Protein AF-A0A8H5CAG0-F1 (afdb_monomer_lite)

Sequence (163 aa):
MFRTSPNSLLPPVNPNTALFPCSSTKTSVSRGDNTHIPTYHGSLNATKATHLHVRHNNLSPNNLLMSYRDNNGNLKVMTKSYFLSLCNDISSREGYPHFTGHSFCIGGMTLLLQDSVDPEYVKMYGRWKSSTFTRYWRDLHTCASVHIDRVYTCKHLHQRLSA

Organism: NCBI:txid182062

pLDDT: mean 79.09, std 13.26, range [45.91, 96.75]

InterPro domains:
  IPR011010 DNA breaking-rejoining enzyme, catalytic core [SSF56349] (50-139)
  IPR013762 Integrase-like, catalytic domain superfamily [G3DSA:1.10.443.10] (13-142)

Secondary structure (DSSP, 8-state):
-----TT--EEEEETTEEEEEES-BTTBSSS-EEEEEE--SGGG-HHHHHHHHHHHTT--TTS-TTEEE-TT--EEE--HHHHHHHHHHHHHHTTPPPPPHHHHHHHHHHHHHHTT--HHHHHHHTT-SSGGGGGG---HHHHHHHHHHHHHHHHHHHHHH--

Foldseek 3Di:
DFFFFLPQFDPAPDPFKIWGWTCADPVGRHPIDIAIDTQDPDPPGPVVVLVCQCVQQVGGRNDGSQWHQDPVRDIDHQDQVNVQVVVQVVCVVVVHDRDDPVNVLLVVLQVCLLVVNDQVVSCVNSVPPDVPVVVSHDPVVSSVVSNVVVVVVVVVVVVVVVD

Structure (mmCIF, N/CA/C/O backbone):
data_AF-A0A8H5CAG0-F1
#
_entry.id   AF-A0A8H5CAG0-F1
#
loop_
_atom_site.group_PDB
_atom_site.id
_atom_site.type_symbol
_atom_site.label_atom_id
_atom_site.label_alt_id
_atom_site.label_comp_id
_atom_site.label_asym_id
_atom_site.label_entity_id
_atom_site.label_seq_id
_atom_site.pdbx_PDB_ins_code
_atom_site.Cartn_x
_atom_site.Cartn_y
_atom_site.Cartn_z
_atom_site.occupancy
_atom_site.B_iso_or_equiv
_atom_site.auth_seq_id
_atom_site.auth_comp_id
_atom_site.auth_asym_id
_atom_site.auth_atom_id
_atom_site.pdbx_PDB_model_num
ATOM 1 N N . MET A 1 1 ? 1.355 7.213 11.697 1.00 45.91 1 MET A N 1
ATOM 2 C CA . MET A 1 1 ? 0.071 6.732 11.156 1.00 45.91 1 MET A CA 1
ATOM 3 C C . MET A 1 1 ? -0.633 7.951 10.602 1.00 45.91 1 MET A C 1
ATOM 5 O O . MET A 1 1 ? -0.713 8.934 11.327 1.00 45.91 1 MET A O 1
ATOM 9 N N . PHE A 1 2 ? -0.991 7.946 9.321 1.00 48.00 2 PHE A N 1
ATOM 10 C CA . PHE A 1 2 ? -1.598 9.108 8.675 1.00 48.00 2 PHE A CA 1
ATOM 11 C C . PHE A 1 2 ? -2.962 9.390 9.316 1.00 48.00 2 PHE A C 1
ATOM 13 O O . PHE A 1 2 ? -3.781 8.478 9.435 1.00 48.00 2 PHE A O 1
ATOM 20 N N . ARG A 1 3 ? -3.188 10.622 9.780 1.00 52.09 3 ARG A N 1
ATOM 21 C CA . ARG A 1 3 ? -4.536 11.089 10.120 1.00 52.09 3 ARG A CA 1
ATOM 22 C C . ARG A 1 3 ? -5.111 11.666 8.840 1.00 52.09 3 ARG A C 1
ATOM 24 O O . ARG A 1 3 ? -4.563 12.620 8.306 1.00 52.09 3 ARG A O 1
ATOM 31 N N . THR A 1 4 ? -6.152 11.053 8.305 1.00 57.69 4 THR A N 1
ATOM 32 C CA . THR A 1 4 ? -6.817 11.529 7.092 1.00 57.69 4 THR A CA 1
ATOM 33 C C . THR A 1 4 ? -8.290 11.201 7.146 1.00 57.69 4 THR A C 1
ATOM 35 O O . THR A 1 4 ? -8.676 10.163 7.690 1.00 57.69 4 THR A O 1
ATOM 38 N N . SER A 1 5 ? -9.084 12.106 6.580 1.00 59.94 5 SER A N 1
ATOM 39 C CA . SER A 1 5 ? -10.516 11.919 6.412 1.00 59.94 5 SER A CA 1
ATOM 40 C C . SER A 1 5 ? -10.782 10.872 5.317 1.00 59.94 5 SER A C 1
ATOM 42 O O . SER A 1 5 ? -10.135 10.908 4.276 1.00 59.94 5 SER A O 1
ATOM 44 N N . PRO A 1 6 ? -11.739 9.953 5.492 1.00 56.56 6 PRO A N 1
ATOM 45 C CA . PRO A 1 6 ? -12.150 8.980 4.480 1.00 56.56 6 PRO A CA 1
ATOM 46 C C . PRO A 1 6 ? -12.608 9.608 3.158 1.00 56.56 6 PRO A C 1
ATOM 48 O O . PRO A 1 6 ? -12.436 9.008 2.101 1.00 56.56 6 PRO A O 1
ATOM 51 N N . ASN A 1 7 ? -13.133 10.836 3.212 1.00 54.44 7 ASN A N 1
ATOM 52 C CA . ASN A 1 7 ? -13.652 11.558 2.050 1.00 54.44 7 ASN A CA 1
ATOM 53 C C . ASN A 1 7 ? -12.640 12.528 1.432 1.00 54.44 7 ASN A C 1
ATOM 55 O O . ASN A 1 7 ? -13.011 13.334 0.586 1.00 54.44 7 ASN A O 1
ATOM 59 N N . SER A 1 8 ? -11.365 12.477 1.828 1.00 59.75 8 SER A N 1
ATOM 60 C CA . SER A 1 8 ? -10.363 13.375 1.254 1.00 59.75 8 SER A CA 1
ATOM 61 C C . SER A 1 8 ? -9.879 12.950 -0.134 1.00 59.75 8 SER A C 1
ATOM 63 O O . SER A 1 8 ? -9.095 13.685 -0.710 1.00 59.75 8 SER A O 1
ATOM 65 N N . LEU A 1 9 ? -10.315 11.815 -0.696 1.00 59.31 9 LEU A N 1
ATOM 66 C CA . LEU A 1 9 ? -9.981 11.438 -2.078 1.00 59.31 9 LEU A CA 1
ATOM 67 C C . LEU A 1 9 ? -10.413 12.548 -3.040 1.00 59.31 9 LEU A C 1
ATOM 69 O O . LEU A 1 9 ? -11.599 12.735 -3.304 1.00 59.31 9 LEU A O 1
ATOM 73 N N . LEU A 1 10 ? -9.431 13.292 -3.540 1.00 59.53 10 LEU A N 1
ATOM 74 C CA . LEU A 1 10 ? -9.663 14.312 -4.544 1.00 59.53 10 LEU A CA 1
ATOM 75 C C . LEU A 1 10 ? -9.925 13.623 -5.888 1.00 59.53 10 LEU A C 1
ATOM 77 O O . LEU A 1 10 ? -9.427 12.510 -6.113 1.00 59.53 10 LEU A O 1
ATOM 81 N N . PRO A 1 11 ? -10.694 14.264 -6.787 1.00 55.28 11 PRO A N 1
ATOM 82 C CA . PRO A 1 11 ? -10.903 13.738 -8.126 1.00 55.28 11 PRO A CA 1
ATOM 83 C C . PRO A 1 11 ? -9.557 13.423 -8.801 1.00 55.28 11 PRO A C 1
ATOM 85 O O . PRO A 1 11 ? -8.552 14.088 -8.519 1.00 55.28 11 PRO A O 1
ATOM 88 N N . PRO A 1 12 ? -9.514 12.391 -9.662 1.00 58.47 12 PRO A N 1
ATOM 89 C CA . PRO A 1 12 ? -8.294 12.019 -10.358 1.00 58.47 12 PRO A CA 1
ATOM 90 C C . PRO A 1 12 ? -7.736 13.220 -11.125 1.00 58.47 12 PRO A C 1
ATOM 92 O O . PRO A 1 12 ? -8.451 13.866 -11.886 1.00 58.47 12 PRO A O 1
ATOM 95 N N . VAL A 1 13 ? -6.452 13.522 -10.914 1.00 59.09 13 VAL A N 1
ATOM 96 C CA . VAL A 1 13 ? -5.746 14.611 -11.619 1.00 59.09 13 VAL A CA 1
ATOM 97 C C . VAL A 1 13 ? -5.624 14.280 -13.101 1.00 59.09 13 VAL A C 1
ATOM 99 O O . VAL A 1 13 ? -5.631 15.157 -13.957 1.00 59.09 13 VAL A O 1
ATOM 102 N N . ASN A 1 14 ? -5.504 12.989 -13.395 1.00 65.38 14 ASN A N 1
ATOM 103 C CA . ASN A 1 14 ? -5.540 12.404 -14.722 1.00 65.38 14 ASN A CA 1
ATOM 104 C C . ASN A 1 14 ? -6.076 10.958 -14.593 1.00 65.38 14 ASN A C 1
ATOM 106 O O . ASN A 1 14 ? -6.182 10.460 -13.467 1.00 65.38 14 ASN A O 1
ATOM 110 N N . PRO A 1 15 ? -6.377 10.252 -15.699 1.00 62.59 15 PRO A N 1
ATOM 111 C CA . PRO A 1 15 ? -6.972 8.906 -15.661 1.00 62.59 15 PRO A CA 1
ATOM 112 C C . PRO A 1 15 ? -6.192 7.882 -14.817 1.00 62.59 15 PRO A C 1
ATOM 114 O O . PRO A 1 15 ? -6.764 6.908 -14.328 1.00 62.59 15 PRO A O 1
ATOM 117 N N . ASN A 1 16 ? -4.895 8.133 -14.630 1.00 64.69 16 ASN A N 1
ATOM 118 C CA . ASN A 1 16 ? -3.919 7.232 -14.035 1.00 64.69 16 ASN A CA 1
ATOM 119 C C . ASN A 1 16 ? -3.478 7.666 -12.623 1.00 64.69 16 ASN A C 1
ATOM 121 O O . ASN A 1 16 ? -2.579 7.057 -12.037 1.00 64.69 16 ASN A O 1
ATOM 125 N N . THR A 1 17 ? -4.039 8.742 -12.056 1.00 63.50 17 THR A N 1
ATOM 126 C CA . THR A 1 17 ? -3.564 9.277 -10.773 1.00 63.50 17 THR A CA 1
ATOM 127 C C . THR A 1 17 ? -4.669 9.936 -9.955 1.00 63.50 17 THR A C 1
ATOM 129 O O . THR A 1 17 ? -5.251 10.939 -10.366 1.00 63.50 17 THR A O 1
ATOM 132 N N . ALA A 1 18 ? -4.886 9.431 -8.740 1.00 68.88 18 ALA A N 1
ATOM 133 C CA . ALA A 1 18 ? -5.722 10.062 -7.721 1.00 68.88 18 ALA A CA 1
ATOM 134 C C . ALA A 1 18 ? -4.870 10.837 -6.708 1.00 68.88 18 ALA A C 1
ATOM 136 O O . ALA A 1 18 ? -3.721 10.483 -6.445 1.00 68.88 18 ALA A O 1
ATOM 137 N N . LEU A 1 19 ? -5.437 11.888 -6.119 1.00 66.06 19 LEU A N 1
ATOM 138 C CA . LEU A 1 19 ? -4.789 12.670 -5.070 1.00 66.06 19 LEU A CA 1
ATOM 139 C C . LEU A 1 19 ? -5.379 12.324 -3.704 1.00 66.06 19 LEU A C 1
ATOM 141 O O . LEU A 1 19 ? -6.595 12.318 -3.513 1.00 66.06 19 LEU A O 1
ATOM 145 N N . PHE A 1 20 ? -4.495 12.079 -2.743 1.00 67.19 20 PHE A N 1
ATOM 146 C CA . PHE A 1 20 ? -4.846 11.757 -1.370 1.00 67.19 20 PHE A CA 1
ATOM 147 C C . PHE A 1 20 ? -4.241 12.787 -0.402 1.00 67.19 20 PHE A C 1
ATOM 149 O O . PHE A 1 20 ? -3.051 12.708 -0.074 1.00 67.19 20 PHE A O 1
ATOM 156 N N . PRO A 1 21 ? -5.039 13.751 0.079 1.00 63.44 21 PRO A N 1
ATOM 157 C CA . PRO A 1 21 ? -4.648 14.715 1.088 1.00 63.44 21 PRO A CA 1
ATOM 158 C C . PRO A 1 21 ? -4.348 14.013 2.400 1.00 63.44 21 PRO A C 1
ATOM 160 O O . PRO A 1 21 ? -5.132 13.223 2.929 1.00 63.44 21 PRO A O 1
ATOM 163 N N . CYS A 1 22 ? -3.193 14.343 2.940 1.00 63.06 22 CYS A N 1
ATOM 164 C CA . CYS A 1 22 ? -2.709 13.918 4.224 1.00 63.06 22 CYS A CA 1
ATOM 165 C C . CYS A 1 22 ? -2.726 15.103 5.180 1.00 63.06 22 CYS A C 1
ATOM 167 O O . CYS A 1 22 ? -2.097 16.114 4.889 1.00 63.06 22 CYS A O 1
ATOM 169 N N . SER A 1 23 ? -3.410 15.010 6.325 1.00 53.97 23 SER A N 1
ATOM 170 C CA . SER A 1 23 ? -3.436 16.150 7.254 1.00 53.97 23 SER A CA 1
ATOM 171 C C . SER A 1 23 ? -2.121 16.312 8.021 1.00 53.97 23 SER A C 1
ATOM 173 O O . SER A 1 23 ? -1.829 17.392 8.520 1.00 53.97 23 SER A O 1
ATOM 175 N N . SER A 1 24 ? -1.302 15.256 8.102 1.00 57.06 24 SER A N 1
ATOM 176 C CA . SER A 1 24 ? 0.010 15.295 8.755 1.00 57.06 24 SER A CA 1
ATOM 177 C C . SER A 1 24 ? 0.917 14.152 8.297 1.00 57.06 24 SER A C 1
ATOM 179 O O . SER A 1 24 ? 0.498 12.997 8.190 1.00 57.06 24 SER A O 1
ATOM 181 N N . THR A 1 25 ? 2.197 14.455 8.080 1.00 60.91 25 THR A N 1
ATOM 182 C CA . THR A 1 25 ? 3.231 13.451 7.787 1.00 60.91 25 THR A CA 1
ATOM 183 C C . THR A 1 25 ? 4.247 13.370 8.925 1.00 60.91 25 THR A C 1
ATOM 185 O O . THR A 1 25 ? 4.350 14.273 9.755 1.00 60.91 25 THR A O 1
ATOM 188 N N . LYS A 1 26 ? 5.043 12.289 8.966 1.00 55.31 26 LYS A N 1
ATOM 189 C CA . LYS A 1 26 ? 6.117 12.108 9.967 1.00 55.31 26 LYS A CA 1
ATOM 190 C C . LYS A 1 26 ? 7.114 13.279 9.976 1.00 55.31 26 LYS A C 1
ATOM 192 O O . LYS A 1 26 ? 7.718 13.543 11.007 1.00 55.31 26 LYS A O 1
ATOM 197 N N . THR A 1 27 ? 7.302 13.948 8.841 1.00 50.44 27 THR A N 1
ATOM 198 C CA . THR A 1 27 ? 8.294 15.017 8.652 1.00 50.44 27 THR A CA 1
ATOM 199 C C . THR A 1 27 ? 7.682 16.413 8.568 1.00 50.44 27 THR A C 1
ATOM 201 O O . THR A 1 27 ? 8.418 17.395 8.554 1.00 50.44 27 THR A O 1
ATOM 204 N N . SER A 1 28 ? 6.357 16.536 8.490 1.00 55.62 28 SER A N 1
ATOM 205 C CA . SER A 1 28 ? 5.656 17.821 8.422 1.00 55.62 28 SER A CA 1
ATOM 206 C C . SER A 1 28 ? 4.279 17.669 9.059 1.00 55.62 28 SER A C 1
ATOM 208 O O . SER A 1 28 ? 3.290 17.337 8.408 1.00 55.62 28 SER A O 1
ATOM 210 N N . VAL A 1 29 ? 4.246 17.871 10.376 1.00 56.72 29 VAL A N 1
ATOM 211 C CA . VAL A 1 29 ? 3.042 17.709 11.203 1.00 56.72 29 VAL A CA 1
ATOM 212 C C . VAL A 1 29 ? 2.049 18.860 10.984 1.00 56.72 29 VAL A C 1
ATOM 214 O O . VAL A 1 29 ? 0.854 18.658 11.156 1.00 56.72 29 VAL A O 1
ATOM 217 N N . SER A 1 30 ? 2.522 20.040 10.561 1.00 50.91 30 SER A N 1
ATOM 218 C CA . SER A 1 30 ? 1.726 21.275 10.483 1.00 50.91 30 SER A CA 1
ATOM 219 C C . SER A 1 30 ? 1.259 21.688 9.084 1.00 50.91 30 SER A C 1
ATOM 221 O O . SER A 1 30 ? 0.403 22.560 8.986 1.00 50.91 30 SER A O 1
ATOM 223 N N . ARG A 1 31 ? 1.803 21.117 7.999 1.00 55.06 31 ARG A N 1
ATOM 224 C CA . ARG A 1 31 ? 1.599 21.663 6.640 1.00 55.06 31 ARG A CA 1
ATOM 225 C C . ARG A 1 31 ? 0.644 20.867 5.749 1.00 55.06 31 ARG A C 1
ATOM 227 O O . ARG A 1 31 ? 0.388 21.291 4.628 1.00 55.06 31 ARG A O 1
ATOM 234 N N . GLY A 1 32 ? 0.118 19.741 6.237 1.00 59.25 32 GLY A N 1
ATOM 235 C CA . GLY A 1 32 ? -0.519 18.747 5.373 1.00 59.25 32 GLY A CA 1
ATOM 236 C C . GLY A 1 32 ? 0.421 18.291 4.246 1.00 59.25 32 GLY A C 1
ATOM 237 O O . GLY A 1 32 ? 1.540 18.783 4.105 1.00 59.25 32 GLY A O 1
ATOM 238 N N . ASP A 1 33 ? 0.020 17.299 3.465 1.00 66.75 33 ASP A N 1
ATOM 239 C CA . ASP A 1 33 ? 0.743 16.919 2.252 1.00 66.75 33 ASP A CA 1
ATOM 240 C C . ASP A 1 33 ? -0.173 16.144 1.310 1.00 66.75 33 ASP A C 1
ATOM 242 O O . ASP A 1 33 ? -1.060 15.433 1.765 1.00 66.75 33 ASP A O 1
ATOM 246 N N . ASN A 1 34 ? 0.054 16.217 0.008 1.00 70.06 34 ASN A N 1
ATOM 247 C CA . ASN A 1 34 ? -0.702 15.443 -0.965 1.00 70.06 34 ASN A CA 1
ATOM 248 C C . ASN A 1 34 ? 0.099 14.205 -1.363 1.00 70.06 34 ASN A C 1
ATOM 250 O O . ASN A 1 34 ? 1.269 14.278 -1.721 1.00 70.06 34 ASN A O 1
ATOM 254 N N . THR A 1 35 ? -0.522 13.033 -1.278 1.00 69.81 35 THR A N 1
ATOM 255 C CA . THR A 1 35 ? 0.065 11.785 -1.773 1.00 69.81 35 THR A CA 1
ATOM 256 C C . THR A 1 35 ? -0.660 11.405 -3.043 1.00 69.81 35 THR A C 1
ATOM 258 O O . THR A 1 35 ? -1.877 11.247 -3.021 1.00 69.81 35 THR A O 1
ATOM 261 N N . HIS A 1 36 ? 0.061 11.250 -4.144 1.00 72.44 36 HIS A N 1
ATOM 262 C CA . HIS A 1 36 ? -0.565 10.721 -5.344 1.00 72.44 36 HIS A CA 1
ATOM 263 C C . HIS A 1 36 ? -0.621 9.199 -5.259 1.00 72.44 36 HIS A C 1
ATOM 265 O O . HIS A 1 36 ? 0.328 8.550 -4.816 1.00 72.44 36 HIS A O 1
ATOM 271 N N . ILE A 1 37 ? -1.746 8.647 -5.689 1.00 70.12 37 ILE A N 1
ATOM 272 C CA . ILE A 1 37 ? -1.991 7.217 -5.748 1.00 70.12 37 ILE A CA 1
ATOM 273 C C . ILE A 1 37 ? -2.114 6.846 -7.227 1.00 70.12 37 ILE A C 1
ATOM 275 O O . ILE A 1 37 ? -3.024 7.351 -7.894 1.00 70.12 37 ILE A O 1
ATOM 279 N N . PRO A 1 38 ? -1.225 5.990 -7.755 1.00 69.00 38 PRO A N 1
ATOM 280 C CA . PRO A 1 38 ? -1.388 5.447 -9.098 1.00 69.00 38 PRO A CA 1
ATOM 281 C C . PRO A 1 38 ? -2.687 4.635 -9.175 1.00 69.00 38 PRO A C 1
ATOM 283 O O . PRO A 1 38 ? -2.967 3.796 -8.311 1.00 69.00 38 PRO A O 1
ATOM 286 N N . THR A 1 39 ? -3.497 4.872 -10.204 1.00 67.62 39 THR A N 1
ATOM 287 C CA . THR A 1 39 ? -4.687 4.057 -10.467 1.00 67.62 39 THR A CA 1
ATOM 288 C C . THR A 1 39 ? -4.308 2.885 -11.363 1.00 67.62 39 THR A C 1
ATOM 290 O O . THR A 1 39 ? -4.374 2.961 -12.582 1.00 67.62 39 THR A O 1
ATOM 293 N N . TYR A 1 40 ? -3.918 1.771 -10.740 1.00 70.62 40 TYR A N 1
ATOM 294 C CA . TYR A 1 40 ? -3.724 0.504 -11.449 1.00 70.62 40 TYR A CA 1
ATOM 295 C C . TYR A 1 40 ? -5.050 -0.030 -12.010 1.00 70.62 40 TYR A C 1
ATOM 297 O O . TYR A 1 40 ? -6.124 0.215 -11.452 1.00 70.62 40 TYR A O 1
ATOM 305 N N . HIS A 1 41 ? -4.991 -0.803 -13.093 1.00 68.81 41 HIS A N 1
ATOM 306 C CA . HIS A 1 41 ? -6.156 -1.523 -13.607 1.00 68.81 41 HIS A CA 1
ATOM 307 C C . HIS A 1 41 ? -6.424 -2.805 -12.794 1.00 68.81 41 HIS A C 1
ATOM 309 O O . HIS A 1 41 ? -5.522 -3.407 -12.215 1.00 68.81 41 HIS A O 1
ATOM 315 N N . GLY A 1 42 ? -7.688 -3.234 -12.741 1.00 73.56 42 GLY A N 1
ATOM 316 C CA . GLY A 1 42 ? -8.070 -4.506 -12.117 1.00 73.56 42 GLY A CA 1
ATOM 317 C C . GLY A 1 42 ? -8.104 -4.493 -10.582 1.00 73.56 42 GLY A C 1
ATOM 318 O O . GLY A 1 42 ? -8.576 -3.537 -9.960 1.00 73.56 42 GLY A O 1
ATOM 319 N N . SER A 1 43 ? -7.672 -5.599 -9.968 1.00 76.62 43 SER A N 1
ATOM 320 C CA . SER A 1 43 ? -7.747 -5.844 -8.517 1.00 76.62 43 SER A CA 1
ATOM 321 C C . SER A 1 43 ? -6.739 -5.037 -7.691 1.00 76.62 43 SER A C 1
ATOM 323 O O . SER A 1 43 ? -6.941 -4.873 -6.491 1.00 76.62 43 SER A O 1
ATOM 325 N N . LEU A 1 44 ? -5.700 -4.481 -8.322 1.00 76.62 44 LEU A N 1
ATOM 326 C CA . LEU A 1 44 ? -4.654 -3.683 -7.666 1.00 76.62 44 LEU A CA 1
ATOM 327 C C . LEU A 1 44 ? -4.982 -2.181 -7.593 1.00 76.62 44 LEU A C 1
ATOM 329 O O . LEU A 1 44 ? -4.160 -1.378 -7.152 1.00 76.62 44 LEU A O 1
ATOM 333 N N . ASN A 1 45 ? -6.184 -1.772 -8.010 1.00 82.06 45 ASN A N 1
ATOM 334 C CA . ASN A 1 45 ? -6.597 -0.373 -7.975 1.00 82.06 45 ASN A CA 1
ATOM 335 C C . ASN A 1 45 ? -6.822 0.110 -6.530 1.00 82.06 45 ASN A C 1
ATOM 337 O O . ASN A 1 45 ? -7.893 -0.083 -5.945 1.00 82.06 45 ASN A O 1
ATOM 341 N N . ALA A 1 46 ? -5.817 0.779 -5.965 1.00 80.38 46 ALA A N 1
ATOM 342 C CA . ALA A 1 46 ? -5.847 1.276 -4.592 1.00 80.38 46 ALA A CA 1
ATOM 343 C C . ALA A 1 46 ? -6.978 2.290 -4.338 1.00 80.38 46 ALA A C 1
ATOM 345 O O . ALA A 1 46 ? -7.575 2.284 -3.261 1.00 80.38 46 ALA A O 1
ATOM 346 N N . THR A 1 47 ? -7.330 3.120 -5.325 1.00 81.88 47 THR A N 1
ATOM 347 C CA . THR A 1 47 ? -8.444 4.077 -5.219 1.00 81.88 47 THR A CA 1
ATOM 348 C C . THR A 1 47 ? -9.777 3.346 -5.083 1.00 81.88 47 THR A C 1
ATOM 350 O O . THR A 1 47 ? -10.541 3.611 -4.156 1.00 81.88 47 THR A O 1
ATOM 353 N N . LYS A 1 48 ? -10.030 2.350 -5.941 1.00 83.94 48 LYS A N 1
ATOM 354 C CA . LYS A 1 48 ? -11.225 1.499 -5.874 1.00 83.94 48 LYS A CA 1
ATOM 355 C C . LYS A 1 48 ? -11.289 0.736 -4.553 1.00 83.94 48 LYS A C 1
ATOM 357 O O . LYS A 1 48 ? -12.336 0.737 -3.911 1.00 83.94 48 LYS A O 1
ATOM 362 N N . ALA A 1 49 ? -10.182 0.126 -4.128 1.00 87.06 49 ALA A N 1
ATOM 363 C CA . ALA A 1 49 ? -10.105 -0.584 -2.853 1.00 87.06 49 ALA A CA 1
ATOM 364 C C . ALA A 1 49 ? -10.404 0.347 -1.666 1.00 87.06 49 ALA A C 1
ATOM 366 O O . ALA A 1 49 ? -11.167 -0.015 -0.773 1.00 87.06 49 ALA A O 1
ATOM 367 N N . THR A 1 50 ? -9.886 1.578 -1.696 1.00 85.50 50 THR A N 1
ATOM 368 C CA . THR A 1 50 ? -10.151 2.583 -0.658 1.00 85.50 50 THR A CA 1
ATOM 369 C C . THR A 1 50 ? -11.620 3.002 -0.645 1.00 85.50 50 THR A C 1
ATOM 371 O O . THR A 1 50 ? -12.228 3.032 0.421 1.00 85.50 50 THR A O 1
ATOM 374 N N . HIS A 1 51 ? -12.237 3.256 -1.803 1.00 85.75 51 HIS A N 1
ATOM 375 C CA . HIS A 1 51 ? -13.671 3.564 -1.868 1.00 85.75 51 HIS A CA 1
ATOM 376 C C . HIS A 1 51 ? -14.540 2.421 -1.335 1.00 85.75 51 HIS A C 1
ATOM 378 O O . HIS A 1 51 ? -15.490 2.666 -0.591 1.00 85.75 51 HIS A O 1
ATOM 384 N N . LEU A 1 52 ? -14.209 1.174 -1.684 1.00 90.00 52 LEU A N 1
ATOM 385 C CA . LEU A 1 52 ? -14.903 -0.001 -1.160 1.00 90.00 52 LEU A CA 1
ATOM 386 C C . LEU A 1 52 ? -14.748 -0.108 0.356 1.00 90.00 52 LEU A C 1
ATOM 388 O O . LEU A 1 52 ? -15.736 -0.354 1.037 1.00 90.00 52 LEU A O 1
ATOM 392 N N . HIS A 1 53 ? -13.553 0.141 0.890 1.00 90.81 53 HIS A N 1
ATOM 393 C CA . HIS A 1 53 ? -13.294 0.163 2.329 1.00 90.81 53 HIS A CA 1
ATOM 394 C C . HIS A 1 53 ? -14.128 1.223 3.058 1.00 90.81 53 HIS A C 1
ATOM 396 O O . HIS A 1 53 ? -14.802 0.904 4.038 1.00 90.81 53 HIS A O 1
ATOM 402 N N . VAL A 1 54 ? -14.134 2.465 2.560 1.00 90.44 54 VAL A N 1
ATOM 403 C CA . VAL A 1 54 ? -14.919 3.571 3.137 1.00 90.44 54 VAL A CA 1
ATOM 404 C C . VAL A 1 54 ? -16.410 3.239 3.135 1.00 90.44 54 VAL A C 1
ATOM 406 O O . VAL A 1 54 ? -17.079 3.416 4.155 1.00 90.44 54 VAL A O 1
ATOM 409 N N . ARG A 1 55 ? -16.913 2.706 2.014 1.00 91.19 55 ARG A N 1
ATOM 410 C CA . ARG A 1 55 ? -18.315 2.310 1.859 1.00 91.19 55 ARG A CA 1
ATOM 411 C C . ARG A 1 55 ? -18.681 1.133 2.759 1.00 91.19 55 ARG A C 1
ATOM 413 O O . ARG A 1 55 ? -19.689 1.195 3.445 1.00 91.19 55 ARG A O 1
ATOM 420 N N . HIS A 1 56 ? -17.882 0.070 2.765 1.00 92.81 56 HIS A N 1
ATOM 421 C CA . HIS A 1 56 ? -18.169 -1.147 3.524 1.00 92.81 56 HIS A CA 1
ATOM 422 C C . HIS A 1 56 ? -18.184 -0.888 5.034 1.00 92.81 56 HIS A C 1
ATOM 424 O O . HIS A 1 56 ? -19.027 -1.417 5.750 1.00 92.81 56 HIS A O 1
ATOM 430 N N . ASN A 1 57 ? -17.289 -0.024 5.517 1.00 92.62 57 ASN A N 1
ATOM 431 C CA . ASN A 1 57 ? -17.178 0.292 6.939 1.00 92.62 57 ASN A CA 1
ATOM 432 C C . ASN A 1 57 ? -18.051 1.479 7.386 1.00 92.62 57 ASN A C 1
ATOM 434 O O . ASN A 1 57 ? -18.039 1.824 8.574 1.00 92.62 57 ASN A O 1
ATOM 438 N N . ASN A 1 58 ? -18.810 2.090 6.464 1.00 91.94 58 ASN A N 1
ATOM 439 C CA . ASN A 1 58 ? -19.626 3.286 6.695 1.00 91.94 58 ASN A CA 1
ATOM 440 C C . ASN A 1 58 ? -18.836 4.389 7.419 1.00 91.94 58 ASN A C 1
ATOM 442 O O . ASN A 1 58 ? -19.247 4.884 8.473 1.00 91.94 58 ASN A O 1
ATOM 446 N N . LEU A 1 59 ? -17.654 4.724 6.892 1.00 90.62 59 LEU A N 1
ATOM 447 C CA . LEU A 1 59 ? -16.787 5.715 7.522 1.00 90.62 59 LEU A CA 1
ATOM 448 C C . LEU A 1 59 ? -17.293 7.132 7.240 1.00 90.62 59 LEU A C 1
ATOM 450 O O . LEU A 1 59 ? -17.471 7.533 6.093 1.00 90.62 59 LEU A O 1
ATOM 454 N N . SER A 1 60 ? -17.470 7.911 8.301 1.00 87.56 60 SER A N 1
ATOM 455 C CA . SER A 1 60 ? -17.749 9.344 8.213 1.00 87.56 60 SER A CA 1
ATOM 456 C C . SER A 1 60 ? -16.456 10.144 7.987 1.00 87.56 60 SER A C 1
ATOM 458 O O . SER A 1 60 ? -15.376 9.667 8.348 1.00 87.56 60 SER A O 1
ATOM 460 N N . PRO A 1 61 ? -16.530 11.393 7.488 1.00 82.25 61 PRO A N 1
ATOM 461 C CA . PRO A 1 61 ? -15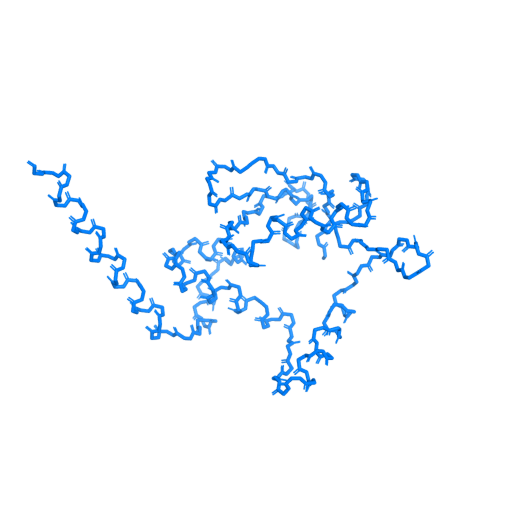.358 12.255 7.306 1.00 82.25 61 PRO A CA 1
ATOM 462 C C . PRO A 1 61 ? -14.482 12.436 8.554 1.00 82.25 61 PRO A C 1
ATOM 464 O O . PRO A 1 61 ? -13.287 12.695 8.424 1.00 82.25 61 PRO A O 1
ATOM 467 N N . ASN A 1 62 ? -15.058 12.291 9.749 1.00 83.12 62 ASN A N 1
ATOM 468 C CA . ASN A 1 62 ? -14.359 12.458 11.024 1.00 83.12 62 ASN A CA 1
ATOM 469 C C . ASN A 1 62 ? -13.698 11.166 11.526 1.00 83.12 62 ASN A C 1
ATOM 471 O O . ASN A 1 62 ? -12.973 11.186 12.522 1.00 83.12 62 ASN A O 1
ATOM 475 N N . ASN A 1 63 ? -13.952 10.027 10.880 1.00 87.12 63 ASN A N 1
ATOM 476 C CA . ASN A 1 63 ? -13.286 8.775 11.218 1.00 87.12 63 ASN A CA 1
ATOM 477 C C . ASN A 1 63 ? -11.864 8.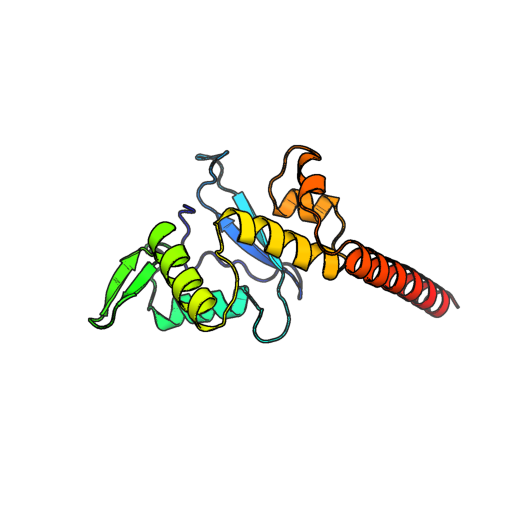745 10.650 1.00 87.12 63 ASN A C 1
ATOM 479 O O . ASN A 1 63 ? -11.510 9.531 9.780 1.00 87.12 63 ASN A O 1
ATOM 483 N N . LEU A 1 64 ? -11.022 7.847 11.158 1.00 86.06 64 LEU A N 1
ATOM 484 C CA . LEU A 1 64 ? -9.692 7.652 10.587 1.00 86.06 64 LEU A CA 1
ATOM 485 C C . LEU A 1 64 ? -9.809 6.761 9.349 1.00 86.06 64 LEU A C 1
ATOM 487 O O . LEU A 1 64 ? -10.588 5.813 9.341 1.00 86.06 64 LEU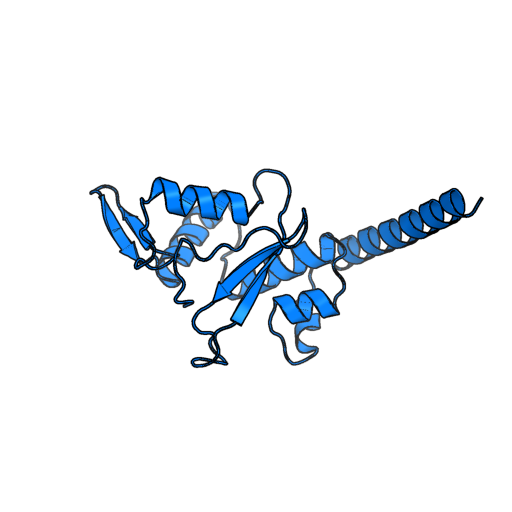 A O 1
ATOM 491 N N . LEU A 1 65 ? -9.000 7.016 8.319 1.00 84.75 65 LEU A N 1
ATOM 492 C CA . LEU A 1 65 ? -9.019 6.214 7.089 1.00 84.75 65 LEU A CA 1
ATOM 493 C C . LEU A 1 65 ? -8.845 4.709 7.343 1.00 84.75 65 LEU A C 1
ATOM 495 O O . LEU A 1 65 ? -9.525 3.896 6.733 1.00 84.75 65 LEU A O 1
ATOM 499 N N . MET A 1 66 ? -7.963 4.341 8.274 1.00 88.19 66 MET A N 1
ATOM 500 C CA . MET A 1 66 ? -7.702 2.942 8.637 1.00 88.19 66 MET A CA 1
ATOM 501 C C . MET A 1 66 ? -8.721 2.383 9.644 1.00 88.19 66 MET A C 1
ATOM 503 O O . MET A 1 66 ? -8.468 1.359 10.277 1.00 88.19 66 MET A O 1
ATOM 507 N N . SER A 1 67 ? -9.850 3.060 9.857 1.00 93.19 67 SER A N 1
ATOM 508 C CA . SER A 1 67 ? -10.929 2.527 10.680 1.00 93.19 67 SER A CA 1
ATOM 509 C C . SER A 1 67 ? -11.707 1.439 9.946 1.00 93.19 67 SER A C 1
ATOM 511 O O . SER A 1 67 ? -11.927 1.542 8.745 1.00 93.19 67 SER A O 1
ATOM 513 N N . TYR A 1 68 ? -12.145 0.414 10.672 1.00 94.25 68 TYR A N 1
ATOM 514 C CA . TYR A 1 68 ? -12.959 -0.686 10.155 1.00 94.25 68 TYR A CA 1
ATOM 515 C C . TYR A 1 68 ? -14.014 -1.120 11.180 1.00 94.25 68 TYR A C 1
ATOM 517 O O . TYR A 1 68 ? -13.909 -0.787 12.364 1.00 94.25 68 TYR A O 1
ATOM 525 N N . ARG A 1 69 ? -15.042 -1.837 10.726 1.00 94.62 69 ARG A N 1
ATOM 526 C CA . ARG A 1 69 ? -16.104 -2.421 11.550 1.00 94.62 69 ARG A CA 1
ATOM 527 C C . ARG A 1 69 ? -15.751 -3.869 11.865 1.00 94.62 69 ARG A C 1
ATOM 529 O O . ARG A 1 69 ? -15.448 -4.635 10.956 1.00 94.62 69 ARG A O 1
ATOM 536 N N . ASP A 1 70 ? -15.754 -4.230 13.143 1.00 93.25 70 ASP A N 1
ATOM 537 C CA . ASP A 1 70 ? -15.598 -5.631 13.539 1.00 93.25 70 ASP A CA 1
ATOM 538 C C . ASP A 1 70 ? -16.905 -6.424 13.369 1.00 93.25 70 ASP A C 1
ATOM 540 O O . ASP A 1 70 ? -17.938 -5.873 12.986 1.00 93.25 70 ASP A O 1
ATOM 544 N N . ASN A 1 71 ? -16.868 -7.723 13.679 1.00 92.69 71 ASN A N 1
ATOM 545 C CA . ASN A 1 71 ? -18.024 -8.621 13.558 1.00 92.69 71 ASN A CA 1
ATOM 546 C C . ASN A 1 71 ? -19.235 -8.185 14.402 1.00 92.69 71 ASN A C 1
ATOM 548 O O . ASN A 1 71 ? -20.352 -8.606 14.125 1.00 92.69 71 ASN A O 1
ATOM 552 N N . ASN A 1 72 ? -19.023 -7.333 15.408 1.00 94.81 72 ASN A N 1
ATOM 553 C CA . ASN A 1 72 ? -20.073 -6.794 16.268 1.00 94.81 72 ASN A CA 1
ATOM 554 C C . ASN A 1 72 ? -20.546 -5.404 15.796 1.00 94.81 72 ASN A C 1
ATOM 556 O O . ASN A 1 72 ? -21.336 -4.756 16.476 1.00 94.81 72 ASN A O 1
ATOM 560 N N . GLY A 1 73 ? -20.035 -4.908 14.664 1.00 93.19 73 GLY A N 1
ATOM 561 C CA . GLY A 1 73 ? -20.337 -3.582 14.126 1.00 93.19 73 GLY A CA 1
ATOM 562 C C . GLY A 1 73 ? -19.605 -2.432 14.826 1.00 93.19 73 GLY A C 1
ATOM 563 O O . GLY A 1 73 ? -19.855 -1.261 14.514 1.00 93.19 73 GLY A O 1
ATOM 564 N N . ASN A 1 74 ? -18.676 -2.711 15.744 1.00 94.69 74 ASN A N 1
ATOM 565 C CA . ASN A 1 74 ? -17.945 -1.663 16.450 1.00 94.69 74 ASN A CA 1
ATOM 566 C C . ASN A 1 74 ? -16.860 -1.067 15.558 1.00 94.69 74 ASN A C 1
ATOM 568 O O . ASN A 1 74 ? -16.121 -1.786 14.885 1.00 94.69 74 ASN A O 1
ATOM 572 N N . LEU A 1 75 ? -16.742 0.263 15.578 1.00 94.88 75 LEU A N 1
ATOM 573 C CA . LEU A 1 75 ? -15.693 0.953 14.838 1.00 94.88 75 LEU A CA 1
ATOM 574 C C . LEU A 1 75 ? -14.365 0.837 15.590 1.00 94.88 75 LEU A C 1
ATOM 576 O O . LEU A 1 75 ? -14.225 1.335 16.706 1.00 94.88 75 LEU A O 1
ATOM 580 N N . LYS A 1 76 ? -13.375 0.222 14.954 1.00 94.06 76 LYS A N 1
ATOM 581 C CA . LYS A 1 76 ? -12.006 0.093 15.458 1.00 94.06 76 LYS A CA 1
ATOM 582 C C . LYS A 1 76 ? -11.031 0.765 14.513 1.00 94.06 76 LYS A C 1
ATOM 584 O O . LYS A 1 76 ? -11.326 0.981 13.344 1.00 94.06 76 LYS A O 1
ATOM 589 N N . VAL A 1 77 ? -9.855 1.115 15.022 1.00 92.69 77 VAL A N 1
ATOM 590 C CA . VAL A 1 77 ? -8.760 1.671 14.220 1.00 92.69 77 VAL A CA 1
ATOM 591 C C . VAL A 1 77 ? -7.731 0.570 14.001 1.00 92.69 77 VAL A C 1
ATOM 593 O O . VAL A 1 77 ? -7.183 0.035 14.963 1.00 92.69 77 VAL A O 1
ATOM 596 N N . MET A 1 78 ? -7.458 0.227 12.743 1.00 92.12 78 MET A N 1
ATOM 597 C CA . MET A 1 78 ? -6.479 -0.800 12.399 1.00 92.12 78 MET A CA 1
ATOM 598 C C . MET A 1 78 ? -5.063 -0.300 12.665 1.00 92.12 78 MET A C 1
ATOM 600 O O . MET A 1 78 ? -4.568 0.570 11.956 1.00 92.12 78 MET A O 1
ATOM 604 N N . THR A 1 79 ? -4.385 -0.861 13.663 1.00 90.81 79 THR A N 1
ATOM 605 C CA . THR A 1 79 ? -2.989 -0.521 13.958 1.00 90.81 79 THR A CA 1
ATOM 606 C C . THR A 1 79 ? -2.033 -1.174 12.960 1.00 90.81 79 THR A C 1
ATOM 608 O O . THR A 1 79 ? -2.344 -2.183 12.327 1.00 90.81 79 THR A O 1
ATOM 611 N N . LYS A 1 80 ? -0.814 -0.628 12.852 1.00 88.75 80 LYS A N 1
ATOM 612 C CA . LYS A 1 80 ? 0.251 -1.228 12.032 1.00 88.75 80 LYS A CA 1
ATOM 613 C C . LYS A 1 80 ? 0.561 -2.667 12.462 1.00 88.75 80 LYS A C 1
ATOM 615 O O . LYS A 1 80 ? 0.780 -3.507 11.600 1.00 88.75 80 LYS A O 1
ATOM 620 N N . SER A 1 81 ? 0.619 -2.938 13.767 1.00 92.19 81 SER A N 1
ATOM 621 C CA . SER A 1 81 ? 0.929 -4.276 14.281 1.00 92.19 81 SER A CA 1
ATOM 622 C C . SER A 1 81 ? -0.149 -5.285 13.904 1.00 92.19 81 SER A C 1
ATOM 624 O O . SER A 1 81 ? 0.192 -6.357 13.424 1.00 92.19 81 SER A O 1
ATOM 626 N N . TYR A 1 82 ? -1.424 -4.912 14.041 1.00 93.00 82 TYR A N 1
ATOM 627 C CA . TYR A 1 82 ? -2.545 -5.779 13.684 1.00 93.00 82 TYR A CA 1
ATOM 628 C C . TYR A 1 82 ? -2.635 -6.035 12.173 1.00 93.00 82 TYR A C 1
ATOM 630 O O . TYR A 1 82 ? -2.846 -7.160 11.735 1.00 93.00 82 TYR A O 1
ATOM 638 N N . PHE A 1 83 ? -2.407 -5.003 11.357 1.00 92.12 83 PHE A N 1
ATOM 639 C CA . PHE A 1 83 ? -2.319 -5.173 9.906 1.00 92.12 83 PHE A CA 1
ATOM 640 C C . PHE A 1 83 ? -1.195 -6.146 9.521 1.00 92.12 83 PHE A C 1
ATOM 642 O O . PHE A 1 83 ? -1.404 -7.069 8.739 1.00 92.12 83 PHE A O 1
ATOM 649 N N . LEU A 1 84 ? -0.004 -5.969 10.103 1.00 94.62 84 LEU A N 1
ATOM 650 C CA . LEU A 1 84 ? 1.132 -6.841 9.820 1.00 94.62 84 LEU A CA 1
ATOM 651 C C . LEU A 1 84 ? 0.910 -8.270 10.316 1.00 94.62 84 LEU A C 1
ATOM 653 O O . LEU A 1 84 ? 1.342 -9.188 9.626 1.00 94.62 84 LEU A O 1
ATOM 657 N N . SER A 1 85 ? 0.256 -8.481 11.463 1.00 95.31 85 SER A N 1
ATOM 658 C CA . SER A 1 85 ? -0.070 -9.838 11.913 1.00 95.31 85 SER A CA 1
ATOM 659 C C . SER A 1 85 ? -1.011 -10.516 10.924 1.00 95.31 85 SER A C 1
ATOM 661 O O . SER A 1 85 ? -0.699 -11.603 10.461 1.00 95.31 85 SER A O 1
ATOM 663 N N . LEU A 1 86 ? -2.071 -9.828 10.485 1.00 93.50 86 LEU A N 1
ATOM 664 C CA . LEU A 1 86 ? -3.012 -10.373 9.505 1.00 93.50 86 LEU A CA 1
ATOM 665 C C . LEU A 1 86 ? -2.322 -10.752 8.185 1.00 93.50 86 LEU A C 1
ATOM 667 O O . LEU A 1 86 ? -2.528 -11.848 7.668 1.00 93.50 86 LEU A O 1
ATOM 671 N N . CYS A 1 87 ? -1.478 -9.868 7.644 1.00 93.94 87 CYS A N 1
ATOM 672 C CA . CYS A 1 87 ? -0.736 -10.165 6.419 1.00 93.94 87 CYS A CA 1
ATOM 673 C C . CYS A 1 87 ? 0.193 -11.370 6.589 1.00 93.94 87 CYS A C 1
ATOM 675 O O . CYS A 1 87 ? 0.257 -12.217 5.701 1.00 93.94 87 CYS A O 1
ATOM 677 N N . ASN A 1 88 ? 0.911 -11.454 7.709 1.00 96.44 88 ASN A N 1
ATOM 678 C CA . ASN A 1 88 ? 1.842 -12.550 7.964 1.00 96.44 88 ASN A CA 1
ATOM 679 C C . ASN A 1 88 ? 1.136 -13.879 8.231 1.00 96.44 88 ASN A C 1
ATOM 681 O O . ASN A 1 88 ? 1.640 -14.911 7.798 1.00 96.44 88 ASN A O 1
ATOM 685 N N . ASP A 1 89 ? -0.036 -13.860 8.861 1.00 96.75 89 ASP A N 1
ATOM 686 C CA . ASP A 1 89 ? -0.851 -15.057 9.067 1.00 96.75 89 ASP A CA 1
ATOM 687 C C . ASP A 1 89 ? -1.297 -15.654 7.729 1.00 96.75 89 ASP A C 1
ATOM 689 O O . ASP A 1 89 ? -1.223 -16.866 7.540 1.00 96.75 89 ASP A O 1
ATOM 693 N N . ILE A 1 90 ? -1.725 -14.808 6.783 1.00 95.12 90 ILE A N 1
ATOM 694 C CA . ILE A 1 90 ? -2.079 -15.234 5.420 1.00 95.12 90 ILE A CA 1
ATOM 695 C C . ILE A 1 90 ? -0.832 -15.740 4.690 1.00 95.12 90 ILE A C 1
ATOM 697 O O . ILE A 1 90 ? -0.832 -16.838 4.147 1.00 95.12 90 ILE A O 1
ATOM 701 N N . SER A 1 91 ? 0.248 -14.960 4.723 1.00 90.81 91 SER A N 1
ATOM 702 C CA . SER A 1 91 ? 1.491 -15.271 4.006 1.00 90.81 91 SER A CA 1
ATOM 703 C C . SER A 1 91 ? 2.088 -16.604 4.453 1.00 90.81 91 SER A C 1
ATOM 705 O O . SER A 1 91 ? 2.471 -17.408 3.614 1.00 90.81 91 SER A O 1
ATOM 707 N N . SER A 1 92 ? 2.095 -16.868 5.762 1.00 95.25 92 SER A N 1
ATOM 708 C CA . SER A 1 92 ? 2.594 -18.115 6.347 1.00 95.25 92 SER A CA 1
ATOM 709 C C . SER A 1 92 ? 1.803 -19.340 5.874 1.00 95.25 92 SER A C 1
ATOM 711 O O . SER A 1 92 ? 2.399 -20.356 5.524 1.00 95.25 92 SER A O 1
ATOM 713 N N . ARG A 1 93 ? 0.466 -19.239 5.791 1.00 95.75 93 ARG A N 1
ATOM 714 C CA . ARG A 1 93 ? -0.395 -20.334 5.297 1.00 95.75 93 ARG A CA 1
ATOM 715 C C . ARG A 1 93 ? -0.117 -20.685 3.839 1.00 95.75 93 ARG A C 1
ATOM 717 O O . ARG A 1 93 ? -0.202 -21.849 3.471 1.00 95.75 93 ARG A O 1
ATOM 724 N N . GLU A 1 94 ? 0.246 -19.685 3.047 1.00 94.31 94 GLU A N 1
ATOM 725 C CA . GLU A 1 94 ? 0.573 -19.823 1.626 1.00 94.31 94 GLU A CA 1
ATOM 726 C C . GLU A 1 94 ? 2.072 -20.112 1.380 1.00 94.31 94 GLU A C 1
ATOM 728 O O . GLU A 1 94 ? 2.515 -20.171 0.236 1.00 94.31 94 GLU A O 1
ATOM 733 N N . GLY A 1 95 ? 2.880 -20.276 2.436 1.00 94.38 95 GLY A N 1
ATOM 734 C CA . GLY A 1 95 ? 4.314 -20.574 2.329 1.00 94.38 95 GLY A CA 1
ATOM 735 C C . GLY A 1 95 ? 5.204 -19.381 1.955 1.00 94.38 95 GLY A C 1
ATOM 736 O O . GLY A 1 95 ? 6.371 -19.570 1.607 1.00 94.38 95 GLY A O 1
ATOM 737 N N . TYR A 1 96 ? 4.694 -18.149 2.031 1.00 92.62 96 TYR A N 1
ATOM 738 C CA . TYR A 1 96 ? 5.475 -16.941 1.773 1.00 92.62 96 TYR A CA 1
ATOM 739 C C . TYR A 1 96 ? 6.303 -16.496 2.995 1.00 92.62 96 TYR A C 1
ATOM 741 O O . TYR A 1 96 ? 5.898 -16.707 4.142 1.00 92.62 9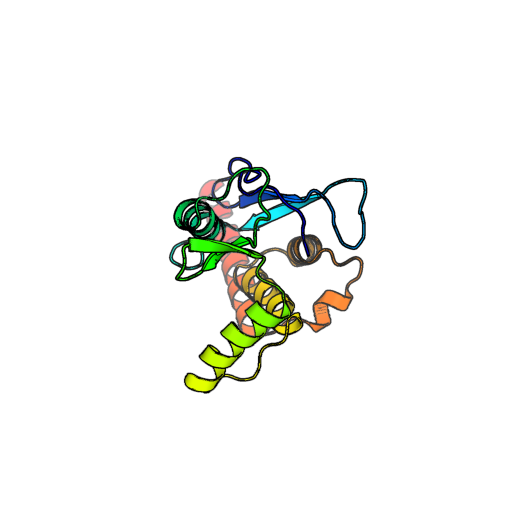6 TYR A O 1
ATOM 749 N N . PRO A 1 97 ? 7.449 -15.816 2.776 1.00 92.00 97 PRO A N 1
ATOM 750 C CA . PRO A 1 97 ? 8.261 -15.260 3.855 1.00 92.00 97 PRO A CA 1
ATOM 751 C C . PRO A 1 97 ? 7.540 -14.193 4.686 1.00 92.00 97 PRO A C 1
ATOM 753 O O . PRO A 1 97 ? 6.597 -13.543 4.239 1.00 92.00 97 PRO A O 1
ATOM 756 N N . HIS A 1 98 ? 8.071 -13.937 5.882 1.00 93.12 98 HIS A N 1
ATOM 757 C CA . HIS A 1 98 ? 7.575 -12.887 6.766 1.00 93.12 98 HIS A CA 1
ATOM 758 C C . HIS A 1 98 ? 7.729 -11.481 6.154 1.00 93.12 98 HIS A C 1
ATOM 760 O O . HIS A 1 98 ? 8.822 -11.055 5.767 1.00 93.12 98 HIS A O 1
ATOM 766 N N . PHE A 1 99 ? 6.641 -10.714 6.148 1.00 92.00 99 PHE A N 1
ATOM 767 C CA . PHE A 1 99 ? 6.592 -9.331 5.702 1.00 92.00 99 PHE A CA 1
ATOM 768 C C . PHE A 1 99 ? 6.697 -8.347 6.863 1.00 92.00 99 PHE A C 1
ATOM 770 O O . PHE A 1 99 ? 5.899 -8.331 7.802 1.00 92.00 99 PHE A O 1
ATOM 777 N N . THR A 1 100 ? 7.650 -7.428 6.738 1.00 92.75 100 THR A N 1
ATOM 778 C CA . THR A 1 100 ? 7.769 -6.265 7.618 1.00 92.75 100 THR A CA 1
ATOM 779 C C . THR A 1 100 ? 7.125 -5.050 6.959 1.00 92.75 100 THR A C 1
ATOM 781 O O . THR A 1 100 ? 6.933 -5.010 5.747 1.00 92.75 100 THR A O 1
ATOM 784 N N . GLY A 1 101 ? 6.886 -3.979 7.723 1.00 87.88 101 GLY A N 1
ATOM 785 C CA . GLY A 1 101 ? 6.478 -2.699 7.126 1.00 87.88 101 GLY A CA 1
ATOM 786 C C . GLY A 1 101 ? 7.457 -2.182 6.058 1.00 87.88 101 GLY A C 1
ATOM 787 O O . GLY A 1 101 ? 7.047 -1.491 5.135 1.00 87.88 101 GLY A O 1
ATOM 788 N N . HIS A 1 102 ? 8.739 -2.541 6.162 1.00 87.38 102 HIS A N 1
ATOM 789 C CA . HIS A 1 102 ? 9.751 -2.179 5.177 1.00 87.38 102 HIS A CA 1
ATOM 790 C C . HIS A 1 102 ? 9.595 -2.958 3.862 1.00 87.38 102 HIS A C 1
ATOM 792 O O . HIS A 1 102 ? 9.807 -2.391 2.791 1.00 87.38 102 HIS A O 1
ATOM 798 N N . SER A 1 103 ? 9.132 -4.210 3.932 1.00 90.12 103 SER A N 1
ATOM 799 C CA . SER A 1 103 ? 8.818 -5.034 2.760 1.00 90.12 103 SER A CA 1
ATOM 800 C C . SER A 1 103 ? 7.781 -4.358 1.855 1.00 90.12 103 SER A C 1
ATOM 802 O O . SER A 1 103 ? 7.959 -4.342 0.642 1.00 90.12 103 SER A O 1
ATOM 804 N N . PHE A 1 104 ? 6.761 -3.706 2.428 1.00 87.25 104 PHE A N 1
ATOM 805 C CA . PHE A 1 104 ? 5.759 -2.955 1.656 1.00 87.25 104 PHE A CA 1
ATOM 806 C C . PHE A 1 104 ? 6.348 -1.734 0.942 1.00 87.25 104 PHE A C 1
ATOM 808 O O . PHE A 1 104 ? 5.969 -1.451 -0.190 1.00 87.25 104 PHE A O 1
ATOM 815 N N . CYS A 1 105 ? 7.291 -1.019 1.568 1.00 85.00 105 CYS A N 1
ATOM 816 C CA . CYS A 1 105 ? 7.974 0.100 0.913 1.00 85.00 105 CYS A CA 1
ATOM 817 C C . CYS A 1 105 ? 8.804 -0.374 -0.287 1.00 85.00 105 CYS A C 1
ATOM 819 O O . CYS A 1 105 ? 8.749 0.245 -1.346 1.00 85.00 105 CYS A O 1
ATOM 821 N N . ILE A 1 106 ? 9.539 -1.481 -0.129 1.00 88.00 106 ILE A N 1
ATOM 822 C CA . ILE A 1 106 ? 10.321 -2.089 -1.213 1.00 88.00 106 ILE A CA 1
ATOM 823 C C . ILE A 1 106 ? 9.394 -2.559 -2.340 1.00 88.00 106 ILE A C 1
ATOM 825 O O . ILE A 1 106 ? 9.627 -2.232 -3.502 1.00 88.00 106 ILE A O 1
ATOM 829 N N . GLY A 1 107 ? 8.326 -3.288 -2.003 1.00 87.56 107 GLY A N 1
ATOM 830 C CA . GLY A 1 107 ? 7.372 -3.815 -2.980 1.00 87.56 107 GLY A CA 1
ATOM 831 C C . GLY A 1 107 ? 6.646 -2.715 -3.751 1.00 87.56 107 GLY A C 1
ATOM 832 O O . GLY A 1 107 ? 6.590 -2.766 -4.974 1.00 87.56 107 GLY A O 1
ATOM 833 N N . GLY A 1 108 ? 6.166 -1.675 -3.060 1.00 85.50 108 GLY A N 1
ATOM 834 C CA . GLY A 1 108 ? 5.494 -0.540 -3.697 1.00 85.50 108 GLY A CA 1
ATOM 835 C C . GLY A 1 108 ? 6.401 0.233 -4.657 1.00 85.50 108 GLY A C 1
ATOM 836 O O . GLY A 1 108 ? 5.961 0.618 -5.736 1.00 85.50 108 GLY A O 1
ATOM 837 N N . MET A 1 109 ? 7.679 0.413 -4.307 1.00 87.62 109 MET A N 1
ATOM 838 C CA . MET A 1 109 ? 8.666 0.970 -5.236 1.00 87.62 109 MET A CA 1
ATOM 839 C C . MET A 1 109 ? 8.913 0.046 -6.429 1.00 87.62 109 MET A C 1
ATOM 841 O O . MET A 1 109 ? 8.943 0.519 -7.560 1.00 87.62 109 MET A O 1
ATOM 845 N N . THR A 1 110 ? 9.118 -1.247 -6.177 1.00 87.81 110 THR A N 1
ATOM 846 C CA . THR A 1 110 ? 9.419 -2.226 -7.232 1.00 87.81 110 THR A CA 1
ATOM 847 C C . THR A 1 110 ? 8.292 -2.259 -8.260 1.00 87.81 110 THR A C 1
ATOM 849 O O . THR A 1 110 ? 8.567 -2.184 -9.450 1.00 87.81 110 THR A O 1
ATOM 852 N N . LEU A 1 111 ? 7.035 -2.242 -7.803 1.00 85.94 111 LEU A N 1
ATOM 853 C CA . LEU A 1 111 ? 5.862 -2.173 -8.672 1.00 85.94 111 LEU A CA 1
ATOM 854 C C . LEU A 1 111 ? 5.875 -0.915 -9.558 1.00 85.94 111 LEU A C 1
ATOM 856 O O . LEU A 1 111 ? 5.684 -1.009 -10.763 1.00 85.94 111 LEU A O 1
ATOM 860 N N . LEU A 1 112 ? 6.170 0.259 -8.988 1.00 85.38 112 LEU A N 1
ATOM 861 C CA . LEU A 1 112 ? 6.257 1.508 -9.756 1.00 85.38 112 LEU A CA 1
ATOM 862 C C . LEU A 1 112 ? 7.382 1.479 -10.804 1.00 85.38 112 LEU A C 1
ATOM 864 O O . LEU A 1 112 ? 7.203 1.976 -11.914 1.00 85.38 112 LEU A O 1
ATOM 868 N N . LEU A 1 113 ? 8.537 0.902 -10.465 1.00 86.75 113 LEU A N 1
ATOM 869 C CA . LEU A 1 113 ? 9.659 0.759 -11.397 1.00 86.75 113 LEU A CA 1
ATOM 870 C C . LEU A 1 113 ? 9.339 -0.232 -12.523 1.00 86.75 113 LEU A C 1
ATOM 872 O O . LEU A 1 113 ? 9.666 0.037 -13.676 1.00 86.75 113 LEU A O 1
ATOM 876 N N . GLN A 1 114 ? 8.663 -1.340 -12.207 1.00 85.06 114 GLN A N 1
ATOM 877 C CA . GLN A 1 114 ? 8.177 -2.304 -13.198 1.00 85.06 114 GLN A CA 1
ATOM 878 C C . GLN A 1 114 ? 7.128 -1.686 -14.132 1.00 85.06 114 GLN A C 1
ATOM 880 O O . GLN A 1 114 ? 7.104 -2.025 -15.306 1.00 85.06 114 GLN A O 1
ATOM 885 N N . ASP A 1 115 ? 6.361 -0.696 -13.673 1.00 81.12 115 ASP A N 1
ATOM 886 C CA . ASP A 1 115 ? 5.462 0.119 -14.506 1.00 81.12 115 ASP A CA 1
ATOM 887 C C . ASP A 1 115 ? 6.187 1.240 -15.285 1.00 81.12 115 ASP A C 1
ATOM 889 O O . ASP A 1 115 ? 5.571 2.124 -15.895 1.00 81.12 115 ASP A O 1
ATOM 893 N N . SER A 1 116 ? 7.524 1.220 -15.293 1.00 83.06 116 SER A N 1
ATOM 894 C CA . SER A 1 116 ? 8.376 2.216 -15.950 1.00 83.06 116 SER A CA 1
ATOM 895 C C . SER A 1 116 ? 8.119 3.653 -15.491 1.00 83.06 116 SER A C 1
ATOM 897 O O . SER A 1 116 ? 8.269 4.598 -16.270 1.00 83.06 116 SER A O 1
ATOM 899 N N . VAL A 1 117 ? 7.708 3.843 -14.237 1.00 83.94 117 VAL A N 1
ATOM 900 C CA . VAL A 1 117 ? 7.685 5.172 -13.623 1.00 83.94 117 VAL A CA 1
ATOM 901 C C . VAL A 1 117 ? 9.127 5.642 -13.440 1.00 83.94 117 VAL A C 1
ATOM 903 O O . VAL A 1 117 ? 9.971 4.880 -12.967 1.00 83.94 117 VAL A O 1
ATOM 906 N N . ASP A 1 118 ? 9.412 6.896 -13.806 1.00 85.50 118 ASP A N 1
ATOM 907 C CA . ASP A 1 118 ? 10.764 7.452 -13.679 1.00 85.50 118 ASP A CA 1
ATOM 908 C C . ASP A 1 118 ? 11.269 7.325 -12.229 1.00 85.50 118 ASP A C 1
ATOM 910 O O . ASP A 1 118 ? 10.542 7.699 -11.297 1.00 85.50 118 ASP A O 1
ATOM 914 N N . PRO A 1 119 ? 12.505 6.844 -12.019 1.00 87.12 119 PRO A N 1
ATOM 915 C CA . PRO A 1 119 ? 13.145 6.771 -10.712 1.00 87.12 119 PRO A CA 1
ATOM 916 C C . PRO A 1 119 ? 12.986 8.011 -9.822 1.00 87.12 119 PRO A C 1
ATOM 918 O O . PRO A 1 119 ? 12.753 7.862 -8.619 1.00 87.12 119 PRO A O 1
ATOM 921 N N . GLU A 1 120 ? 13.070 9.226 -10.371 1.00 86.50 120 GLU A N 1
ATOM 922 C CA . GLU A 1 120 ? 12.895 10.457 -9.595 1.00 86.50 120 GLU A CA 1
ATOM 923 C C . GLU A 1 120 ? 11.437 10.644 -9.144 1.00 86.50 120 GLU A C 1
ATOM 925 O O . GLU A 1 120 ? 11.200 11.057 -8.006 1.00 86.50 120 GLU A O 1
ATOM 930 N N . TYR A 1 121 ? 10.444 10.246 -9.950 1.00 84.75 121 TYR A N 1
ATOM 931 C CA . TYR A 1 121 ? 9.046 10.206 -9.501 1.00 84.75 121 TYR A CA 1
ATOM 932 C C . TYR A 1 121 ? 8.837 9.137 -8.423 1.00 84.75 121 TYR A C 1
ATOM 934 O O . TYR A 1 121 ? 8.159 9.405 -7.429 1.00 84.75 121 TYR A O 1
ATOM 942 N N . VAL A 1 122 ? 9.455 7.955 -8.543 1.00 85.75 122 VAL A N 1
ATOM 943 C CA . VAL A 1 122 ? 9.340 6.915 -7.504 1.00 85.75 122 VAL A CA 1
ATOM 944 C C . VAL A 1 122 ? 9.969 7.372 -6.184 1.00 85.75 122 VAL A C 1
ATOM 946 O O . VAL A 1 122 ? 9.396 7.167 -5.112 1.00 85.75 122 VAL A O 1
ATOM 949 N N . LYS A 1 123 ? 11.107 8.068 -6.239 1.00 85.69 123 LYS A N 1
ATOM 950 C CA . LYS A 1 123 ? 11.733 8.717 -5.079 1.00 85.69 123 LYS A CA 1
ATOM 951 C C . LYS A 1 123 ? 10.817 9.760 -4.438 1.00 85.69 123 LYS A C 1
ATOM 953 O O . LYS A 1 123 ? 10.707 9.788 -3.209 1.00 85.69 123 LYS A O 1
ATOM 958 N N . MET A 1 124 ? 10.133 10.577 -5.244 1.00 82.44 124 MET A N 1
ATOM 959 C CA . MET A 1 124 ? 9.133 11.525 -4.745 1.00 82.44 124 MET A CA 1
ATOM 960 C C . MET A 1 124 ? 7.954 10.806 -4.077 1.00 82.44 124 MET A C 1
ATOM 962 O O . MET A 1 124 ? 7.578 11.178 -2.964 1.00 82.44 124 MET A O 1
ATOM 966 N N . TYR A 1 125 ? 7.434 9.723 -4.666 1.00 78.38 125 TYR A N 1
ATOM 967 C CA . TYR A 1 125 ? 6.369 8.914 -4.057 1.00 78.38 125 TYR A CA 1
ATOM 968 C C . TYR A 1 125 ? 6.789 8.264 -2.738 1.00 78.38 125 TYR A C 1
ATOM 970 O O . TYR A 1 125 ? 6.026 8.263 -1.769 1.00 78.38 125 TYR A O 1
ATOM 978 N N . GLY A 1 126 ? 8.027 7.774 -2.664 1.00 78.81 126 GLY A N 1
ATOM 979 C CA . GLY A 1 126 ? 8.628 7.246 -1.441 1.00 78.81 126 GLY A CA 1
ATOM 980 C C . GLY A 1 126 ? 8.964 8.313 -0.393 1.00 78.81 126 GLY A C 1
ATOM 981 O O . GLY A 1 126 ? 9.335 7.964 0.730 1.00 78.81 126 GLY A O 1
ATOM 982 N N . ARG A 1 127 ? 8.831 9.606 -0.731 1.00 78.75 127 ARG A N 1
ATOM 983 C CA . ARG A 1 127 ? 9.262 10.757 0.083 1.00 78.75 127 ARG A CA 1
ATOM 984 C C . ARG A 1 127 ? 10.730 10.655 0.514 1.00 78.75 127 ARG A C 1
ATOM 986 O O . ARG A 1 127 ? 11.095 10.998 1.643 1.00 78.75 127 ARG A O 1
ATOM 993 N N . TRP A 1 128 ? 11.588 10.166 -0.376 1.00 80.75 128 TRP A N 1
ATOM 994 C CA . TRP A 1 128 ? 13.007 9.987 -0.098 1.00 80.75 128 TRP A CA 1
ATOM 995 C C . TRP A 1 128 ? 13.809 11.233 -0.461 1.00 80.75 128 TRP A C 1
ATOM 997 O O . TRP A 1 128 ? 13.820 11.687 -1.599 1.00 80.75 128 TRP A O 1
ATOM 1007 N N . LYS A 1 129 ? 14.514 11.787 0.533 1.00 74.44 129 LYS A N 1
ATOM 1008 C CA . LYS A 1 129 ? 15.355 12.980 0.346 1.00 74.44 129 LYS A CA 1
ATOM 1009 C C . LYS A 1 129 ? 16.679 12.681 -0.362 1.00 74.44 129 LYS A C 1
ATOM 1011 O O . LYS A 1 129 ? 17.277 13.586 -0.927 1.00 74.44 129 LYS A O 1
ATOM 1016 N N . SER A 1 130 ? 17.150 11.436 -0.318 1.00 80.88 130 SER A N 1
ATOM 1017 C CA . SER A 1 130 ? 18.441 11.020 -0.873 1.00 80.88 130 SER A CA 1
ATOM 1018 C C . SER A 1 130 ? 18.301 9.825 -1.812 1.00 80.88 130 SER A C 1
ATOM 1020 O O . SER A 1 130 ? 17.269 9.154 -1.839 1.00 80.88 130 SER A O 1
ATOM 1022 N N . SER A 1 131 ? 19.373 9.526 -2.547 1.00 79.69 131 SER A N 1
ATOM 1023 C CA . SER A 1 131 ? 19.501 8.360 -3.431 1.00 79.69 131 SER A CA 1
ATOM 1024 C C . SER A 1 131 ? 19.575 7.013 -2.697 1.00 79.69 131 SER A C 1
ATOM 1026 O O . SER A 1 131 ? 19.686 5.984 -3.341 1.00 79.69 131 SER A O 1
ATOM 1028 N N . THR A 1 132 ? 19.471 6.974 -1.364 1.00 79.62 132 THR A N 1
ATOM 1029 C CA . THR A 1 132 ? 19.538 5.729 -0.558 1.00 79.62 132 THR A CA 1
ATOM 1030 C C . THR A 1 132 ? 18.490 4.679 -0.945 1.00 79.62 132 THR A C 1
ATOM 1032 O O . THR A 1 132 ? 18.774 3.489 -1.002 1.00 79.62 132 THR A O 1
ATOM 1035 N N . PHE A 1 133 ? 17.289 5.149 -1.239 1.00 80.62 133 PHE A N 1
ATOM 1036 C CA . PHE A 1 133 ? 16.353 4.698 -2.267 1.00 80.62 133 PHE A CA 1
ATOM 1037 C C . PHE A 1 133 ? 16.817 3.608 -3.255 1.00 80.62 133 PHE A C 1
ATOM 1039 O O . PHE A 1 133 ? 16.162 2.572 -3.353 1.00 80.62 133 PHE A O 1
ATOM 1046 N N . THR A 1 134 ? 17.917 3.807 -3.983 1.00 83.06 134 THR A N 1
ATOM 1047 C CA . THR A 1 134 ? 18.365 2.879 -5.040 1.00 83.06 134 THR A CA 1
ATOM 1048 C C . THR A 1 134 ? 18.761 1.511 -4.493 1.00 83.06 134 THR A C 1
ATOM 1050 O O . THR A 1 134 ? 18.609 0.498 -5.169 1.00 83.06 134 THR A O 1
ATOM 1053 N N . ARG A 1 135 ? 19.173 1.445 -3.221 1.00 82.62 135 ARG A N 1
ATOM 1054 C CA . ARG A 1 135 ? 19.473 0.187 -2.523 1.00 82.62 135 ARG A CA 1
ATOM 1055 C C . ARG A 1 135 ? 18.254 -0.734 -2.406 1.00 82.62 135 ARG A C 1
ATOM 1057 O O . ARG A 1 135 ? 18.410 -1.930 -2.170 1.00 82.62 135 ARG A O 1
ATOM 1064 N N . TYR A 1 136 ? 17.051 -0.183 -2.542 1.00 79.44 136 TYR A N 1
ATOM 1065 C CA . TYR A 1 136 ? 15.800 -0.926 -2.444 1.00 79.44 136 TYR A CA 1
ATOM 1066 C C . TYR A 1 136 ? 15.297 -1.456 -3.783 1.00 79.44 136 TYR A C 1
ATOM 1068 O O . TYR A 1 136 ? 14.249 -2.097 -3.801 1.00 79.44 136 TYR A O 1
ATOM 1076 N N . TRP A 1 137 ? 16.021 -1.236 -4.882 1.00 84.88 137 TRP A N 1
ATOM 1077 C CA . TRP A 1 137 ? 15.618 -1.762 -6.180 1.00 84.88 137 TRP A CA 1
ATOM 1078 C C . TRP A 1 137 ? 15.729 -3.285 -6.175 1.00 84.88 137 TRP A C 1
ATOM 1080 O O . TRP A 1 137 ? 16.788 -3.860 -5.905 1.00 84.88 137 TRP A O 1
ATOM 1090 N N . ARG A 1 138 ? 14.602 -3.940 -6.441 1.00 86.19 138 ARG A N 1
ATOM 1091 C CA . ARG A 1 138 ? 14.500 -5.386 -6.629 1.00 86.19 138 ARG A CA 1
ATOM 1092 C C . ARG A 1 138 ? 14.078 -5.655 -8.064 1.00 86.19 138 ARG A C 1
ATOM 1094 O O . ARG A 1 138 ? 13.495 -4.788 -8.701 1.00 86.19 138 ARG A O 1
ATOM 1101 N N . ASP A 1 139 ? 14.417 -6.845 -8.549 1.00 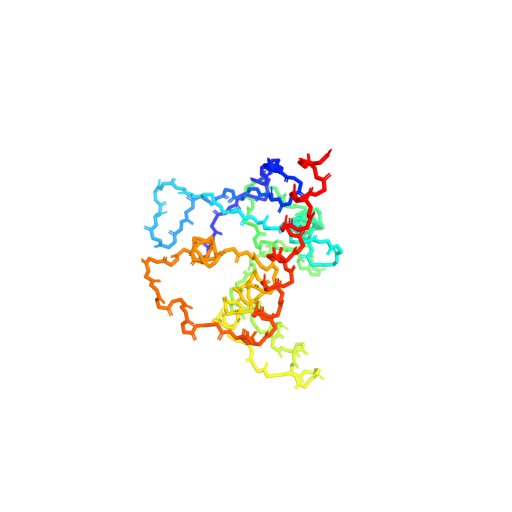83.12 139 ASP A N 1
ATOM 1102 C CA . ASP A 1 139 ? 14.083 -7.285 -9.905 1.00 83.12 139 ASP A CA 1
ATOM 1103 C C . ASP A 1 139 ? 14.551 -6.312 -11.012 1.00 83.12 139 ASP A C 1
ATOM 1105 O O . ASP A 1 139 ? 13.794 -5.849 -11.867 1.00 83.12 139 ASP A O 1
ATOM 1109 N N . LEU A 1 140 ? 15.846 -5.973 -10.968 1.00 82.81 140 LEU A N 1
ATOM 1110 C CA . LEU A 1 140 ? 16.477 -5.035 -11.905 1.00 82.81 140 LEU A CA 1
ATOM 1111 C C . LEU A 1 140 ? 16.343 -5.470 -13.365 1.00 82.81 140 LEU A C 1
ATOM 1113 O O . LEU A 1 140 ? 16.265 -4.618 -14.244 1.00 82.81 140 LEU A O 1
ATOM 1117 N N . HIS A 1 141 ? 16.321 -6.780 -13.615 1.00 83.19 141 HIS A N 1
ATOM 1118 C CA . HIS A 1 141 ? 16.206 -7.326 -14.960 1.00 83.19 141 HIS A CA 1
ATOM 1119 C C . HIS A 1 141 ? 14.856 -6.960 -15.580 1.00 83.19 141 HIS A C 1
ATOM 1121 O O . HIS A 1 141 ? 14.826 -6.341 -16.639 1.00 83.19 141 HIS A O 1
ATOM 1127 N N . THR A 1 142 ? 13.748 -7.246 -14.888 1.00 82.06 142 THR A N 1
ATOM 1128 C CA . THR A 1 142 ? 12.411 -6.860 -15.357 1.00 82.06 142 THR A CA 1
ATOM 1129 C C . THR A 1 142 ? 12.292 -5.348 -15.495 1.00 82.06 142 THR A C 1
ATOM 1131 O O . THR A 1 142 ? 11.823 -4.870 -16.524 1.00 82.06 142 THR A O 1
ATOM 1134 N N . CYS A 1 143 ? 12.783 -4.578 -14.516 1.00 81.69 143 CYS A N 1
ATOM 1135 C CA . CYS A 1 143 ? 12.759 -3.115 -14.598 1.00 81.69 143 CYS A CA 1
ATOM 1136 C C . CYS A 1 143 ? 13.487 -2.599 -15.854 1.00 81.69 143 CYS A C 1
ATOM 1138 O O . CYS A 1 143 ? 12.974 -1.726 -16.553 1.00 81.69 143 CYS A O 1
ATOM 1140 N N . ALA A 1 144 ? 14.661 -3.157 -16.170 1.00 82.00 144 ALA A N 1
ATOM 1141 C CA . ALA A 1 144 ? 15.415 -2.801 -17.367 1.00 82.00 144 ALA A CA 1
ATOM 1142 C C . ALA A 1 144 ? 14.668 -3.192 -18.649 1.00 82.00 144 ALA A C 1
ATOM 1144 O O . ALA A 1 144 ? 14.562 -2.374 -19.561 1.00 82.00 144 ALA A O 1
ATOM 1145 N N . SER A 1 145 ? 14.112 -4.406 -18.711 1.00 84.06 145 SER A N 1
ATOM 1146 C CA . SER A 1 145 ? 13.359 -4.883 -19.873 1.00 84.06 145 SER A CA 1
ATOM 1147 C C . SER A 1 145 ? 12.146 -4.003 -20.183 1.00 84.06 145 SER A C 1
ATOM 1149 O O . SER A 1 145 ? 12.000 -3.576 -21.327 1.00 84.06 145 SER A O 1
ATOM 1151 N N . VAL A 1 146 ? 11.316 -3.673 -19.183 1.00 83.00 146 VAL A N 1
ATOM 1152 C CA . VAL A 1 146 ? 10.136 -2.815 -19.403 1.00 83.00 146 VAL A CA 1
ATOM 1153 C C . VAL A 1 146 ? 10.561 -1.405 -19.819 1.00 83.00 146 VAL A C 1
ATOM 1155 O O . VAL A 1 146 ? 9.987 -0.831 -20.746 1.00 83.00 146 VAL A O 1
ATOM 1158 N N . HIS A 1 147 ? 11.601 -0.847 -19.192 1.00 83.94 147 HIS A N 1
ATOM 1159 C CA . HIS A 1 147 ? 12.077 0.487 -19.551 1.00 83.94 147 HIS A CA 1
ATOM 1160 C C . HIS A 1 147 ? 12.556 0.551 -21.008 1.00 83.94 147 HIS A C 1
ATOM 1162 O O . HIS A 1 147 ? 12.193 1.474 -21.741 1.00 83.94 147 HIS A O 1
ATOM 1168 N N . ILE A 1 148 ? 13.343 -0.440 -21.440 1.00 84.94 148 ILE A N 1
ATOM 1169 C CA . ILE A 1 148 ? 13.828 -0.546 -22.818 1.00 84.94 148 ILE A CA 1
ATOM 1170 C C . ILE A 1 148 ? 12.645 -0.61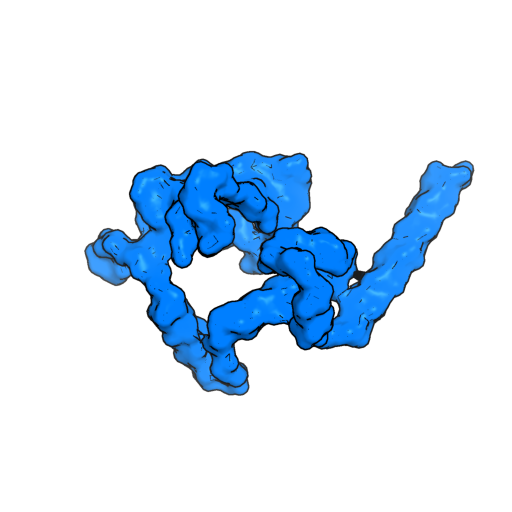9 -23.794 1.00 84.94 148 ILE A C 1
ATOM 1172 O O . ILE A 1 148 ? 12.589 0.177 -24.733 1.00 84.94 148 ILE A O 1
ATOM 1176 N N . ASP A 1 149 ? 11.678 -1.506 -23.547 1.00 84.94 149 ASP A N 1
ATOM 1177 C CA . ASP A 1 149 ? 10.481 -1.663 -24.384 1.00 84.94 149 ASP A CA 1
ATOM 1178 C C . ASP A 1 149 ? 9.692 -0.349 -24.532 1.00 84.94 149 ASP A C 1
ATOM 1180 O O . ASP A 1 149 ? 9.355 0.079 -25.643 1.00 84.94 149 ASP A O 1
ATOM 1184 N N . ARG A 1 150 ? 9.492 0.371 -23.423 1.00 81.31 150 ARG A N 1
ATOM 1185 C CA . ARG A 1 150 ? 8.801 1.665 -23.421 1.00 81.31 150 ARG A CA 1
ATOM 1186 C C . ARG A 1 150 ? 9.544 2.720 -24.240 1.00 81.31 150 ARG A C 1
ATOM 1188 O O . ARG A 1 150 ? 8.910 3.474 -24.981 1.00 81.31 150 ARG A O 1
ATOM 1195 N N . VAL A 1 151 ? 10.874 2.782 -24.140 1.00 80.75 151 VAL A N 1
ATOM 1196 C CA . VAL A 1 151 ? 11.698 3.717 -24.927 1.00 80.75 151 VAL A CA 1
ATOM 1197 C C . VAL A 1 151 ? 11.568 3.436 -26.425 1.00 80.75 151 VAL A C 1
ATOM 1199 O O . VAL A 1 151 ? 11.389 4.376 -27.206 1.00 80.75 151 VAL A O 1
ATOM 1202 N N . TYR A 1 152 ? 11.623 2.168 -26.836 1.00 82.38 152 TYR A N 1
ATOM 1203 C CA . TYR A 1 152 ? 11.459 1.791 -28.243 1.00 82.38 152 TYR A CA 1
ATOM 1204 C C . TYR A 1 152 ? 10.046 2.083 -28.758 1.00 82.38 152 TYR A C 1
ATOM 1206 O O . TYR A 1 152 ? 9.894 2.685 -29.824 1.00 82.38 152 TYR A O 1
ATOM 1214 N N . THR A 1 153 ? 9.017 1.763 -27.975 1.00 80.38 153 THR A N 1
ATOM 1215 C CA . THR A 1 153 ? 7.617 2.036 -28.326 1.00 80.38 153 THR A CA 1
ATOM 1216 C C . THR A 1 153 ? 7.353 3.535 -28.506 1.00 80.38 153 THR A C 1
ATOM 1218 O O . THR A 1 153 ? 6.770 3.947 -29.510 1.00 80.38 153 THR A O 1
ATOM 1221 N N . CYS A 1 154 ? 7.844 4.381 -27.593 1.00 73.81 154 CYS A N 1
ATOM 1222 C CA . CYS A 1 154 ? 7.717 5.837 -27.707 1.00 73.81 154 CYS A CA 1
ATOM 1223 C C . CYS A 1 154 ? 8.413 6.394 -28.959 1.00 73.81 154 CYS A C 1
ATOM 1225 O O . CYS A 1 154 ? 7.850 7.251 -29.642 1.00 73.81 154 CYS A O 1
ATOM 1227 N N . LYS A 1 155 ? 9.615 5.899 -29.292 1.00 72.38 155 LYS A N 1
ATOM 1228 C CA . LYS A 1 155 ? 10.336 6.315 -30.507 1.00 72.38 155 LYS A CA 1
ATOM 1229 C C . LYS A 1 155 ? 9.570 5.945 -31.775 1.00 72.38 155 LYS A C 1
ATOM 1231 O O . LYS A 1 155 ? 9.447 6.780 -32.668 1.00 72.38 155 LYS A O 1
ATOM 1236 N N . HIS A 1 156 ? 9.013 4.738 -31.837 1.00 68.06 156 HIS A N 1
ATOM 1237 C CA . HIS A 1 156 ? 8.214 4.308 -32.984 1.00 68.06 156 HIS A CA 1
ATOM 1238 C C . HIS A 1 156 ? 6.908 5.091 -33.131 1.00 68.06 156 HIS A C 1
ATOM 1240 O O . HIS A 1 156 ? 6.542 5.451 -34.248 1.00 68.06 156 HIS A O 1
ATOM 1246 N N . LEU A 1 157 ? 6.221 5.416 -32.034 1.00 66.62 157 LEU A N 1
ATOM 1247 C CA . LEU A 1 157 ? 5.027 6.266 -32.083 1.00 66.62 157 LEU A CA 1
ATOM 1248 C C . LEU A 1 157 ? 5.355 7.681 -32.570 1.00 66.62 157 LEU A C 1
ATOM 1250 O O . LEU A 1 157 ? 4.650 8.212 -33.423 1.00 66.62 157 LEU A O 1
ATOM 1254 N N . HIS A 1 158 ? 6.450 8.270 -32.084 1.00 64.75 158 HIS A N 1
ATOM 1255 C CA . HIS A 1 158 ? 6.880 9.598 -32.517 1.00 64.75 158 HIS A CA 1
ATOM 1256 C C . HIS A 1 158 ? 7.227 9.639 -34.013 1.00 64.75 158 HIS A C 1
ATOM 1258 O O . HIS A 1 158 ? 6.822 10.565 -34.710 1.00 64.75 158 HIS A O 1
ATOM 1264 N N . GLN A 1 159 ? 7.899 8.605 -34.529 1.00 63.09 159 GLN A N 1
ATOM 1265 C CA . GLN A 1 159 ? 8.190 8.469 -35.960 1.00 63.09 159 GLN A CA 1
ATOM 1266 C C . GLN A 1 159 ? 6.918 8.357 -36.814 1.00 63.09 159 GLN A C 1
ATOM 1268 O O . GLN A 1 159 ? 6.867 8.935 -37.892 1.00 63.09 159 GLN A O 1
ATOM 1273 N N . ARG A 1 160 ? 5.881 7.654 -36.335 1.00 59.59 160 ARG A N 1
ATOM 1274 C CA . ARG A 1 160 ? 4.610 7.486 -37.066 1.00 59.59 160 ARG A CA 1
ATOM 1275 C C . ARG A 1 160 ? 3.718 8.725 -37.055 1.00 59.59 160 ARG A C 1
ATOM 1277 O O . ARG A 1 160 ? 2.903 8.867 -37.950 1.00 59.59 160 ARG A O 1
ATOM 1284 N N . LEU A 1 161 ? 3.834 9.576 -36.037 1.00 62.22 161 LEU A N 1
ATOM 1285 C CA . LEU A 1 161 ? 3.063 10.821 -35.923 1.00 62.22 161 LEU A CA 1
ATOM 1286 C C . LEU A 1 161 ? 3.751 12.022 -36.593 1.00 62.22 161 LEU A C 1
ATOM 1288 O O . LEU A 1 161 ? 3.133 13.073 -36.721 1.00 62.22 161 LEU A O 1
ATOM 1292 N N . SER A 1 162 ? 5.022 11.876 -36.977 1.00 65.88 162 SER A N 1
ATOM 1293 C CA . SER A 1 162 ? 5.829 12.924 -37.625 1.00 65.88 162 SER A CA 1
ATOM 1294 C C . SER A 1 162 ? 6.018 12.693 -39.133 1.00 65.88 162 SER A C 1
ATOM 1296 O O . SER A 1 162 ? 6.792 13.415 -39.760 1.00 65.88 162 SER A O 1
ATOM 1298 N N . ALA A 1 163 ? 5.355 11.673 -39.687 1.00 49.69 163 ALA A N 1
ATOM 1299 C CA . ALA A 1 163 ? 5.312 11.317 -41.105 1.00 49.69 163 ALA A CA 1
ATOM 1300 C C . ALA A 1 163 ? 3.899 11.560 -41.646 1.00 49.69 163 ALA A C 1
ATOM 1302 O O . ALA A 1 163 ? 3.794 11.972 -42.820 1.00 49.69 163 ALA A O 1
#

Radius of gyration: 18.62 Å; chains: 1; bounding box: 40×42×58 Å